Protein AF-A0A7X5Y394-F1 (afdb_monomer_lite)

Sequence (98 aa):
MRLSLPLFRKPAGAAPLLQWQAGADGTLDLINTGQRHAEVGRLVVSRAGRSPETLGRGFYLLAGTRRSIALAPLQGEITKVEAVTGEGQVKAVPKRHD

Radius of gyration: 14.31 Å; chains: 1; bounding box: 31×27×49 Å

pLDDT: mean 86.12, std 10.72, range [52.06, 96.94]

Secondary structure (DSSP, 8-state):
-----------TT----EEEEE-TTSEEEEEE-SSS-EEEEEEEEEETTSPPEEE---EEE-TT-EEEEEPSS--S-EEEEEEEETTEEEEEEEPP--

Structure (mmCIF, N/CA/C/O backbone):
data_AF-A0A7X5Y394-F1
#
_entry.id   AF-A0A7X5Y394-F1
#
loop_
_atom_site.group_PDB
_atom_site.id
_atom_site.type_symbol
_atom_site.label_atom_id
_atom_site.label_alt_id
_atom_site.label_comp_id
_atom_site.label_asym_id
_atom_site.label_entity_id
_atom_site.label_seq_id
_atom_site.pdbx_PDB_ins_code
_atom_site.Cartn_x
_atom_site.Cartn_y
_atom_site.Cartn_z
_atom_site.occupancy
_atom_site.B_iso_or_equiv
_atom_site.auth_seq_id
_atom_site.auth_comp_id
_atom_site.auth_asym_id
_atom_site.auth_atom_id
_atom_site.pdbx_PDB_model_num
ATOM 1 N N . MET A 1 1 ? -15.877 -6.555 -31.749 1.00 52.44 1 MET A N 1
ATOM 2 C CA . MET A 1 1 ? -15.470 -6.380 -30.336 1.00 52.44 1 MET A CA 1
ATOM 3 C C . MET A 1 1 ? -14.005 -5.964 -30.313 1.00 52.44 1 MET A C 1
ATOM 5 O O . MET A 1 1 ? -13.222 -6.579 -31.021 1.00 52.44 1 MET A O 1
ATOM 9 N N . ARG A 1 2 ? -13.645 -4.895 -29.592 1.00 63.75 2 ARG A N 1
ATOM 10 C CA . ARG A 1 2 ? -12.275 -4.356 -29.529 1.00 63.75 2 ARG A CA 1
ATOM 11 C C . ARG A 1 2 ? -11.813 -4.397 -28.074 1.00 63.75 2 ARG A C 1
ATOM 13 O O . ARG A 1 2 ? -12.459 -3.795 -27.223 1.00 63.75 2 ARG A O 1
ATOM 20 N N . LEU A 1 3 ? -10.744 -5.141 -27.805 1.00 61.59 3 LEU A N 1
ATOM 21 C CA . LEU A 1 3 ? -10.145 -5.288 -26.479 1.00 61.59 3 LEU A CA 1
ATOM 22 C C . LEU A 1 3 ? -8.885 -4.416 -26.416 1.00 61.59 3 LEU A C 1
ATOM 24 O O . LEU A 1 3 ? -8.003 -4.558 -27.259 1.00 61.59 3 LEU A O 1
ATOM 28 N N . SER A 1 4 ? -8.813 -3.515 -25.438 1.00 69.81 4 SER A N 1
ATOM 29 C CA . SER A 1 4 ? -7.627 -2.692 -25.174 1.00 69.81 4 SER A CA 1
ATOM 30 C C . SER A 1 4 ? -6.948 -3.203 -23.909 1.00 69.81 4 SER A C 1
ATOM 32 O O . SER A 1 4 ? -7.550 -3.166 -22.838 1.00 69.81 4 SER A O 1
ATOM 34 N N . LEU A 1 5 ? -5.704 -3.665 -24.032 1.00 71.81 5 LEU A N 1
ATOM 35 C CA . LEU A 1 5 ? -4.872 -4.104 -22.911 1.00 71.81 5 LEU A CA 1
ATOM 36 C C . LEU A 1 5 ? -3.664 -3.169 -22.770 1.00 71.81 5 LEU A C 1
ATOM 38 O O . LEU A 1 5 ? -2.983 -2.914 -23.766 1.00 71.81 5 LEU A O 1
ATOM 42 N N . PRO A 1 6 ? -3.377 -2.651 -21.565 1.00 65.75 6 PRO A N 1
ATOM 43 C CA . PRO A 1 6 ? -2.194 -1.836 -21.348 1.00 65.75 6 PRO A CA 1
ATOM 44 C C . PRO A 1 6 ? -0.928 -2.702 -21.423 1.00 65.75 6 PRO A C 1
ATOM 46 O O . PRO A 1 6 ? -0.800 -3.703 -20.721 1.00 65.75 6 PRO A O 1
ATOM 49 N N . LEU A 1 7 ? 0.022 -2.299 -22.269 1.00 70.62 7 LEU A N 1
ATOM 50 C CA . LEU A 1 7 ? 1.357 -2.890 -22.337 1.00 70.62 7 LEU A CA 1
ATOM 51 C C . LEU A 1 7 ? 2.336 -2.014 -21.561 1.00 70.62 7 LEU A C 1
ATOM 53 O O . LEU A 1 7 ? 2.497 -0.829 -21.852 1.00 70.62 7 LEU A O 1
ATOM 57 N N . PHE A 1 8 ? 3.026 -2.611 -20.597 1.00 73.19 8 PHE A N 1
ATOM 58 C CA . PHE A 1 8 ? 4.014 -1.922 -19.779 1.00 73.19 8 PHE A CA 1
ATOM 59 C C . PHE A 1 8 ? 5.403 -2.514 -20.021 1.00 73.19 8 PHE A C 1
ATOM 61 O O . PHE A 1 8 ? 5.590 -3.728 -19.941 1.00 73.19 8 PHE A O 1
ATOM 68 N N . ARG A 1 9 ? 6.403 -1.665 -20.279 1.00 72.62 9 ARG A N 1
ATOM 69 C CA . ARG A 1 9 ? 7.802 -2.109 -20.386 1.00 72.62 9 ARG A CA 1
ATOM 70 C C . ARG A 1 9 ? 8.372 -2.317 -18.978 1.00 72.62 9 ARG A C 1
ATOM 72 O O . ARG A 1 9 ? 8.276 -1.419 -18.146 1.00 72.62 9 ARG A O 1
ATOM 79 N N . LYS A 1 10 ? 8.962 -3.489 -18.717 1.00 68.62 10 LYS A N 1
ATOM 80 C CA . LYS A 1 10 ? 9.621 -3.845 -17.448 1.00 68.62 10 LYS A CA 1
ATOM 81 C C . LYS A 1 10 ? 11.138 -3.915 -17.665 1.00 68.62 10 LYS A C 1
ATOM 83 O O . LYS A 1 10 ? 11.604 -4.894 -18.245 1.00 68.62 10 LYS A O 1
ATOM 88 N N . PRO A 1 11 ? 11.915 -2.913 -17.221 1.00 72.19 11 PRO A N 1
ATOM 89 C CA . PRO A 1 11 ? 13.364 -3.050 -17.121 1.00 72.19 11 PRO A CA 1
ATOM 90 C C . PRO A 1 11 ? 13.722 -4.223 -16.197 1.00 72.19 11 PRO A C 1
ATOM 92 O O . PRO A 1 11 ? 13.007 -4.494 -15.226 1.00 72.19 11 PRO A O 1
ATOM 95 N N . ALA A 1 12 ? 14.815 -4.929 -16.485 1.00 73.56 12 ALA A N 1
ATOM 96 C CA . ALA A 1 12 ? 15.291 -6.002 -15.615 1.00 73.56 12 ALA A CA 1
ATOM 97 C C . ALA A 1 12 ? 15.554 -5.454 -14.199 1.00 73.56 12 ALA A C 1
ATOM 99 O O . ALA A 1 12 ? 16.154 -4.395 -14.044 1.00 73.56 12 ALA A O 1
ATOM 100 N N . GLY A 1 13 ? 15.056 -6.145 -13.170 1.00 75.06 13 GLY A N 1
ATOM 101 C CA . GLY A 1 13 ? 15.182 -5.717 -11.770 1.00 75.06 13 GLY A CA 1
ATOM 102 C C . GLY A 1 13 ? 14.199 -4.631 -11.307 1.00 75.06 13 GLY A C 1
ATOM 103 O O . GLY A 1 13 ? 14.169 -4.329 -10.117 1.00 75.06 13 GLY A O 1
ATOM 104 N N . ALA A 1 14 ? 13.354 -4.072 -12.184 1.00 81.12 14 ALA A N 1
ATOM 105 C CA . ALA A 1 14 ? 12.363 -3.077 -11.774 1.00 81.12 14 ALA A CA 1
ATOM 106 C C . ALA A 1 14 ? 11.270 -3.698 -10.882 1.00 81.12 14 ALA A C 1
ATOM 108 O O . ALA A 1 14 ? 10.560 -4.626 -11.290 1.00 81.12 14 ALA A O 1
ATOM 109 N N . ALA A 1 15 ? 11.101 -3.137 -9.685 1.00 83.94 15 ALA A N 1
ATOM 110 C CA . ALA A 1 15 ? 10.104 -3.541 -8.698 1.00 83.94 15 ALA A CA 1
ATOM 111 C C . ALA A 1 15 ? 9.220 -2.349 -8.285 1.00 83.94 15 ALA A C 1
ATOM 113 O O . ALA A 1 15 ? 9.674 -1.197 -8.334 1.00 83.94 15 ALA A O 1
ATOM 114 N N . PRO A 1 16 ? 7.955 -2.592 -7.895 1.00 89.88 16 PRO A N 1
ATOM 115 C CA . PRO A 1 16 ? 7.167 -1.573 -7.223 1.00 89.88 16 PRO A CA 1
ATOM 116 C C . PRO A 1 16 ? 7.777 -1.291 -5.847 1.00 89.88 16 PRO A C 1
ATOM 118 O O . PRO A 1 16 ? 8.224 -2.203 -5.152 1.00 89.88 16 PRO A O 1
ATOM 121 N N . LEU A 1 17 ? 7.759 -0.026 -5.442 1.00 93.88 17 LEU A N 1
ATOM 122 C CA . LEU A 1 17 ? 8.144 0.390 -4.099 1.00 93.88 17 LEU A CA 1
ATOM 123 C C . LEU A 1 17 ? 6.980 1.184 -3.536 1.00 93.88 17 LEU A C 1
ATOM 125 O O . LEU A 1 17 ? 6.676 2.272 -4.020 1.00 93.88 17 LEU A O 1
ATOM 129 N N . LEU A 1 18 ? 6.285 0.598 -2.566 1.00 95.69 18 LEU A N 1
ATOM 130 C CA . LEU A 1 18 ? 5.055 1.167 -2.041 1.00 95.69 18 LEU A CA 1
ATOM 131 C C . LEU A 1 18 ? 5.327 1.909 -0.740 1.00 95.69 18 LEU A C 1
ATOM 133 O O . LEU A 1 18 ? 5.941 1.376 0.185 1.00 95.69 18 LEU A O 1
ATOM 137 N N . GLN A 1 19 ? 4.822 3.129 -0.668 1.00 96.94 19 GLN A N 1
ATOM 138 C CA . GLN A 1 19 ? 4.768 3.929 0.539 1.00 96.94 19 GLN A CA 1
ATOM 139 C C . GLN A 1 19 ? 3.317 4.211 0.900 1.00 96.94 19 GLN A C 1
ATOM 141 O O . GLN A 1 19 ? 2.457 4.260 0.020 1.00 96.94 19 GLN A O 1
ATOM 146 N N . TRP A 1 20 ? 3.039 4.408 2.183 1.00 95.38 20 TRP A N 1
ATOM 147 C CA . TRP A 1 20 ? 1.708 4.771 2.641 1.00 95.38 20 TRP A CA 1
ATOM 148 C C . TRP A 1 20 ? 1.728 5.941 3.618 1.00 95.38 20 TRP A C 1
ATOM 150 O O . TRP A 1 20 ? 2.682 6.127 4.371 1.00 95.38 20 TRP A O 1
ATOM 160 N N . GLN A 1 21 ? 0.653 6.719 3.609 1.00 94.06 21 GLN A N 1
ATOM 161 C CA . GLN A 1 21 ? 0.411 7.805 4.549 1.00 94.06 21 GLN A CA 1
ATOM 162 C C . GLN A 1 21 ? -1.069 7.814 4.931 1.00 94.06 21 GLN A C 1
ATOM 164 O O . GLN A 1 21 ? -1.933 7.694 4.065 1.00 94.06 21 GLN A O 1
ATOM 169 N N . ALA A 1 22 ? -1.367 7.936 6.224 1.00 89.94 22 ALA A N 1
ATOM 170 C CA . ALA A 1 22 ? -2.734 8.169 6.672 1.00 89.94 22 ALA A CA 1
ATOM 171 C C . ALA A 1 22 ? -3.125 9.626 6.376 1.00 89.94 22 ALA A C 1
ATOM 173 O O . ALA A 1 22 ? -2.398 10.550 6.743 1.00 89.94 22 ALA A O 1
ATOM 174 N N . GLY A 1 23 ? -4.253 9.820 5.698 1.00 83.69 23 GLY A N 1
ATOM 175 C CA . GLY A 1 23 ? -4.879 11.121 5.500 1.00 83.69 23 GLY A CA 1
ATOM 176 C C . GLY A 1 23 ? -5.702 11.534 6.721 1.00 83.69 23 GLY A C 1
ATOM 177 O O . GLY A 1 23 ? -6.182 10.694 7.485 1.00 83.69 23 GLY A O 1
ATOM 178 N N . ALA A 1 24 ? -5.881 12.842 6.903 1.00 76.62 24 ALA A N 1
ATOM 179 C CA . ALA A 1 24 ? -6.638 13.405 8.025 1.00 76.62 24 ALA A CA 1
ATOM 180 C C . ALA A 1 24 ? -8.154 13.123 7.948 1.00 76.62 24 ALA A C 1
ATOM 182 O O . ALA A 1 24 ? -8.856 13.198 8.951 1.00 76.62 24 ALA A O 1
ATOM 183 N N . ASP A 1 25 ? -8.656 12.780 6.765 1.00 80.75 25 ASP A N 1
ATOM 184 C CA . ASP A 1 25 ? -10.065 12.567 6.423 1.00 80.75 25 ASP A CA 1
ATOM 185 C C . ASP A 1 25 ? -10.478 11.084 6.428 1.00 80.75 25 ASP A C 1
ATOM 187 O O . ASP A 1 25 ? -11.501 10.710 5.857 1.00 80.75 25 ASP A O 1
ATOM 191 N N . GLY A 1 26 ? -9.682 10.214 7.059 1.00 84.56 26 GLY A N 1
ATOM 192 C CA . GLY A 1 26 ? -9.944 8.775 7.031 1.00 84.56 26 GLY A CA 1
ATOM 193 C C . GLY A 1 26 ? -9.578 8.133 5.696 1.00 84.56 26 GLY A C 1
ATOM 194 O O . GLY A 1 26 ? -10.129 7.094 5.340 1.00 84.56 26 GLY A O 1
ATOM 195 N N . THR A 1 27 ? -8.649 8.722 4.947 1.00 89.81 27 THR A N 1
ATOM 196 C CA . THR A 1 27 ? -8.084 8.105 3.746 1.00 89.81 27 THR A CA 1
ATOM 197 C C . THR A 1 27 ? -6.723 7.466 4.020 1.00 89.81 27 THR A C 1
ATOM 199 O O . THR A 1 27 ? -6.025 7.780 4.984 1.00 89.81 27 THR A O 1
ATOM 202 N N . LEU A 1 28 ? -6.339 6.526 3.164 1.00 91.88 28 LEU A N 1
ATOM 203 C CA . LEU A 1 28 ? -4.998 5.977 3.056 1.00 91.88 28 LEU A CA 1
ATOM 204 C C . LEU A 1 28 ? -4.445 6.368 1.693 1.00 91.88 28 LEU A C 1
ATOM 206 O O . LEU A 1 28 ? -4.935 5.898 0.665 1.00 91.88 28 LEU A O 1
ATOM 210 N N . ASP A 1 29 ? -3.405 7.186 1.686 1.00 93.94 29 ASP A N 1
ATOM 211 C CA . ASP A 1 29 ? -2.651 7.475 0.480 1.00 93.94 29 ASP A CA 1
ATOM 212 C C . ASP A 1 29 ? -1.625 6.368 0.265 1.00 93.94 29 ASP A C 1
ATOM 214 O O . ASP A 1 29 ? -0.687 6.218 1.046 1.00 93.94 29 ASP A O 1
ATOM 218 N N . LEU A 1 30 ? -1.796 5.596 -0.806 1.00 95.25 30 LEU A N 1
ATOM 219 C CA . LEU A 1 30 ? -0.819 4.623 -1.277 1.00 95.25 30 LEU A CA 1
ATOM 220 C C . LEU A 1 30 ? -0.046 5.224 -2.451 1.00 95.25 30 LEU A C 1
ATOM 222 O O . LEU A 1 30 ? -0.629 5.648 -3.450 1.00 95.25 30 LEU A O 1
ATOM 226 N N . ILE A 1 31 ? 1.273 5.263 -2.332 1.00 96.19 31 ILE A N 1
ATOM 227 C CA . ILE A 1 31 ? 2.177 5.910 -3.280 1.00 96.19 31 ILE A CA 1
ATOM 228 C C . ILE A 1 31 ? 3.131 4.853 -3.809 1.00 96.19 31 ILE A C 1
ATOM 230 O O . ILE A 1 31 ? 3.681 4.072 -3.038 1.00 96.19 31 ILE A O 1
ATOM 234 N N . ASN A 1 32 ? 3.347 4.823 -5.118 1.00 95.50 32 ASN A N 1
ATOM 235 C CA . ASN A 1 32 ? 4.351 3.959 -5.718 1.00 95.50 32 ASN A CA 1
ATOM 236 C C . ASN A 1 32 ? 5.549 4.796 -6.154 1.00 95.50 32 ASN A C 1
ATOM 238 O O . ASN A 1 32 ? 5.510 5.447 -7.192 1.00 95.50 32 ASN A O 1
ATOM 242 N N . THR A 1 33 ? 6.614 4.774 -5.362 1.00 94.94 33 THR A N 1
ATOM 243 C CA . THR A 1 33 ? 7.885 5.451 -5.657 1.00 94.94 33 THR A CA 1
ATOM 244 C C . THR A 1 33 ? 8.856 4.559 -6.433 1.00 94.94 33 THR A C 1
ATOM 246 O O . THR A 1 33 ? 9.983 4.960 -6.713 1.00 94.94 33 THR A O 1
ATOM 249 N N . GLY A 1 34 ? 8.434 3.341 -6.781 1.00 91.06 34 GLY A N 1
ATOM 250 C CA . GLY A 1 34 ? 9.232 2.397 -7.551 1.00 91.06 34 GLY A CA 1
ATOM 251 C C . GLY A 1 34 ? 9.237 2.712 -9.041 1.00 91.06 34 GLY A C 1
ATOM 252 O O . GLY A 1 34 ? 8.557 3.612 -9.529 1.00 91.06 34 GLY A O 1
ATOM 253 N N . GLN A 1 35 ? 9.980 1.902 -9.789 1.00 88.31 35 GLN A N 1
ATOM 254 C CA . GLN A 1 35 ? 10.126 2.046 -11.244 1.00 88.31 35 GLN A CA 1
ATOM 255 C C . GLN A 1 35 ? 9.147 1.162 -12.030 1.00 88.31 35 GLN A C 1
ATOM 257 O O . GLN A 1 35 ? 9.259 1.012 -13.246 1.00 88.31 35 GLN A O 1
ATOM 262 N N . ARG A 1 36 ? 8.183 0.545 -11.339 1.00 88.50 36 ARG A N 1
ATOM 263 C CA . ARG A 1 36 ? 7.215 -0.375 -11.929 1.00 88.50 36 ARG A CA 1
ATOM 264 C C . ARG A 1 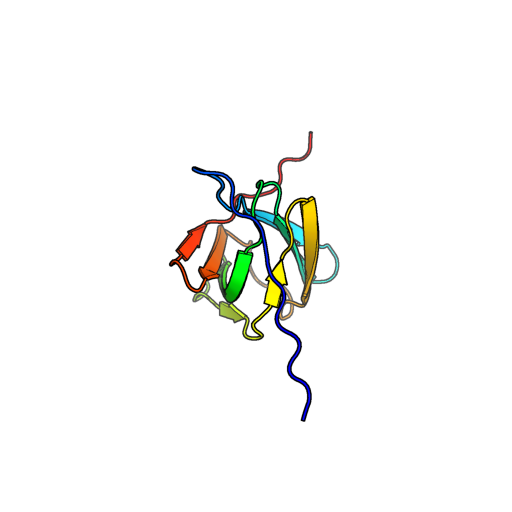36 ? 5.832 -0.163 -11.335 1.00 88.50 36 ARG A C 1
ATOM 266 O O . ARG A 1 36 ? 5.717 0.037 -10.134 1.00 88.50 36 ARG A O 1
ATOM 273 N N . HIS A 1 37 ? 4.790 -0.258 -12.160 1.00 90.50 37 HIS A N 1
ATOM 274 C CA . HIS A 1 37 ? 3.409 -0.277 -11.679 1.00 90.50 37 HIS A CA 1
ATOM 275 C C . HIS A 1 37 ? 3.143 -1.498 -10.782 1.00 90.50 37 HIS A C 1
ATOM 277 O O . HIS A 1 37 ? 3.733 -2.563 -10.968 1.00 90.50 37 HIS A O 1
ATOM 283 N N . ALA A 1 38 ? 2.216 -1.350 -9.843 1.00 91.62 38 ALA A N 1
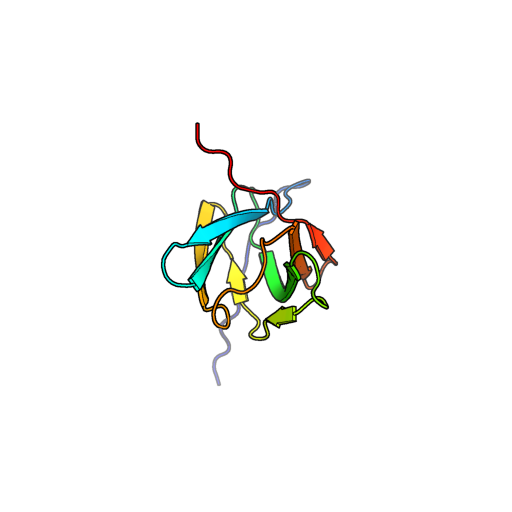ATOM 284 C CA . ALA A 1 38 ? 1.682 -2.449 -9.052 1.00 91.62 38 ALA A CA 1
ATOM 285 C C . ALA A 1 38 ? 0.237 -2.724 -9.478 1.00 91.62 38 ALA A C 1
ATOM 287 O O . ALA A 1 38 ? -0.595 -1.817 -9.454 1.00 91.62 38 ALA A O 1
ATOM 288 N N . GLU A 1 39 ? -0.061 -3.965 -9.858 1.00 92.88 39 GLU A N 1
ATOM 289 C CA . GLU A 1 39 ? -1.437 -4.451 -9.963 1.00 92.88 39 GLU A CA 1
ATOM 290 C C . GLU A 1 39 ? -1.887 -4.899 -8.574 1.00 92.88 39 GLU A C 1
ATOM 292 O O . GLU A 1 39 ? -1.595 -6.009 -8.135 1.00 92.88 39 GLU A O 1
ATOM 297 N N . VAL A 1 40 ? -2.529 -3.998 -7.841 1.00 93.62 40 VAL A N 1
ATOM 298 C CA . VAL A 1 40 ? -3.006 -4.247 -6.483 1.00 93.62 40 VAL A CA 1
ATOM 299 C C . VAL A 1 40 ? -4.357 -4.938 -6.582 1.00 93.62 40 VAL A C 1
ATOM 301 O O . VAL A 1 40 ? -5.337 -4.304 -6.945 1.00 93.62 40 VAL A O 1
ATOM 304 N N . GLY A 1 41 ? -4.438 -6.223 -6.247 1.00 93.81 41 GLY A N 1
ATOM 305 C CA . GLY A 1 41 ? -5.711 -6.947 -6.188 1.00 93.81 41 GLY A CA 1
ATOM 306 C C . GLY A 1 41 ? -6.514 -6.593 -4.935 1.00 93.81 41 GLY A C 1
ATOM 307 O O . GLY A 1 41 ? -7.717 -6.343 -5.001 1.00 93.81 41 GLY A O 1
ATOM 308 N N . ARG A 1 42 ? -5.832 -6.534 -3.786 1.00 93.75 42 ARG A N 1
ATOM 309 C CA . ARG A 1 42 ? -6.395 -6.098 -2.500 1.00 93.75 42 ARG A CA 1
ATOM 310 C C . ARG A 1 42 ? -5.321 -5.483 -1.613 1.00 93.75 42 ARG A C 1
ATOM 312 O O . ARG A 1 42 ? -4.142 -5.820 -1.743 1.00 93.75 42 ARG A O 1
ATOM 319 N N . LEU A 1 43 ? -5.746 -4.637 -0.683 1.00 94.19 43 LEU A N 1
ATOM 320 C CA . LEU A 1 43 ? -4.893 -4.142 0.393 1.00 94.19 43 LEU A CA 1
ATOM 321 C C . LEU A 1 43 ? -5.270 -4.822 1.699 1.00 94.19 43 LEU A C 1
ATOM 323 O O . LEU A 1 43 ? -6.450 -4.998 1.982 1.00 94.19 43 LEU A O 1
ATOM 327 N N . VAL A 1 44 ? -4.271 -5.173 2.493 1.00 94.75 44 VAL A N 1
ATOM 328 C CA . VAL A 1 44 ? -4.439 -5.625 3.871 1.00 94.75 44 VAL A CA 1
ATOM 329 C C . VAL A 1 44 ? -3.878 -4.538 4.775 1.00 94.75 44 VAL A C 1
ATOM 331 O O . VAL A 1 44 ? -2.707 -4.175 4.663 1.00 94.75 44 VAL A O 1
ATOM 334 N N . VAL A 1 45 ? -4.726 -3.994 5.642 1.00 93.50 45 VAL A N 1
ATOM 335 C CA . VAL A 1 45 ? -4.386 -2.913 6.568 1.00 93.50 45 VAL A CA 1
ATOM 336 C C . VAL A 1 45 ? -4.517 -3.439 7.989 1.00 93.50 45 VAL A C 1
ATOM 338 O O . VAL A 1 45 ? -5.603 -3.817 8.422 1.00 93.50 45 VAL A O 1
ATOM 341 N N . SER A 1 46 ? -3.411 -3.452 8.726 1.00 93.69 46 SER A N 1
ATOM 342 C CA . SER A 1 46 ? -3.403 -3.809 10.144 1.00 93.69 46 SER A CA 1
ATOM 343 C C . SER A 1 46 ? -3.404 -2.552 10.998 1.00 93.69 46 SER A C 1
ATOM 345 O O . SER A 1 46 ? -2.664 -1.604 10.720 1.00 93.69 46 SER A O 1
ATOM 347 N N . ARG A 1 47 ? -4.209 -2.566 12.062 1.00 91.00 47 ARG A N 1
ATOM 348 C CA . ARG A 1 47 ? -4.270 -1.495 13.060 1.00 91.00 47 ARG A CA 1
ATOM 349 C C . ARG A 1 47 ? -3.985 -2.044 14.456 1.00 91.00 47 ARG A C 1
ATOM 351 O O . ARG A 1 47 ? -4.265 -3.211 14.733 1.00 91.00 47 ARG A O 1
ATOM 358 N N . ALA A 1 48 ? -3.428 -1.214 15.332 1.00 90.56 48 ALA A N 1
ATOM 359 C CA . ALA A 1 48 ? -3.156 -1.590 16.717 1.00 90.56 48 ALA A CA 1
ATOM 360 C C . ALA A 1 48 ? -4.445 -2.044 17.431 1.00 90.56 48 ALA A C 1
ATOM 362 O O . ALA A 1 48 ? -5.468 -1.362 17.377 1.00 90.56 48 ALA A O 1
ATOM 363 N N . GLY A 1 49 ? -4.402 -3.214 18.079 1.00 87.81 49 GLY A N 1
ATOM 364 C CA . GLY A 1 49 ? -5.538 -3.768 18.829 1.00 87.81 49 GLY A CA 1
ATOM 365 C C . GLY A 1 49 ? -6.727 -4.236 17.976 1.00 87.81 49 GLY A C 1
ATOM 366 O O . GLY A 1 49 ? -7.816 -4.432 18.513 1.00 87.81 49 GLY A O 1
ATOM 367 N N . ARG A 1 50 ? -6.559 -4.400 16.656 1.00 87.12 50 ARG A N 1
ATOM 368 C CA . ARG A 1 50 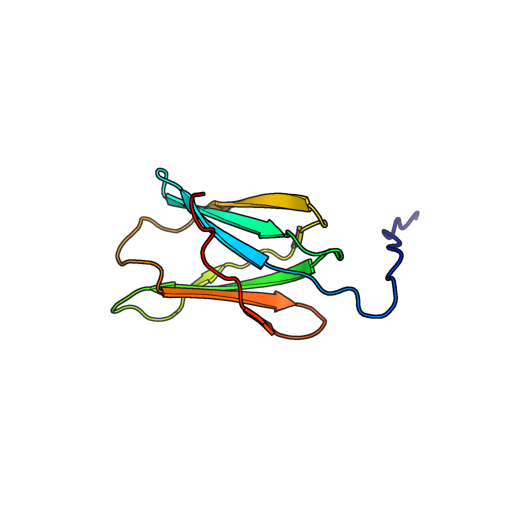? -7.630 -4.797 15.727 1.00 87.12 50 ARG A CA 1
ATOM 369 C C . ARG A 1 50 ? -7.189 -5.932 14.805 1.00 87.12 50 ARG A C 1
ATOM 371 O O . ARG A 1 50 ? -6.008 -6.090 14.503 1.00 87.12 50 ARG A O 1
ATOM 378 N N . SER A 1 51 ? -8.162 -6.692 14.310 1.00 89.25 51 SER A N 1
ATOM 379 C CA . SER A 1 51 ? -7.940 -7.642 13.220 1.00 89.25 51 SER A CA 1
ATOM 380 C C . SER A 1 51 ? -7.602 -6.902 11.917 1.00 89.25 51 SER A C 1
ATOM 382 O O . SER A 1 51 ? -8.147 -5.819 11.686 1.00 89.25 51 SER A O 1
ATOM 384 N N . PRO A 1 52 ? -6.735 -7.464 11.055 1.00 91.19 52 PRO A N 1
ATOM 385 C CA . PRO A 1 52 ? -6.441 -6.879 9.753 1.00 91.19 52 PRO A CA 1
ATOM 386 C C . PRO A 1 52 ? -7.697 -6.728 8.891 1.00 91.19 52 PRO A C 1
ATOM 388 O O . PRO A 1 52 ? -8.500 -7.652 8.766 1.00 91.19 52 PRO A O 1
ATOM 391 N N . GLU A 1 53 ? -7.837 -5.568 8.264 1.00 91.12 53 GLU A N 1
ATOM 392 C CA . GLU A 1 53 ? -8.914 -5.249 7.334 1.00 91.12 53 GLU A CA 1
ATOM 393 C C . GLU A 1 53 ? -8.438 -5.484 5.898 1.00 91.12 53 GLU A C 1
ATOM 395 O O . GLU A 1 53 ? -7.332 -5.089 5.529 1.00 91.12 53 GLU A O 1
ATOM 400 N N . THR A 1 54 ? -9.271 -6.116 5.069 1.00 91.62 54 THR A N 1
ATOM 401 C CA . THR A 1 54 ? -9.005 -6.243 3.632 1.00 91.62 54 THR A CA 1
ATOM 402 C C . THR A 1 54 ? -9.823 -5.215 2.862 1.00 91.62 54 THR A C 1
ATOM 404 O O . THR A 1 54 ? -11.049 -5.281 2.856 1.00 91.62 54 THR A O 1
ATOM 407 N N . LEU A 1 55 ? -9.151 -4.308 2.156 1.00 89.00 55 LEU A N 1
ATOM 408 C CA . LEU A 1 55 ? -9.784 -3.326 1.280 1.00 89.00 55 LEU A CA 1
ATOM 409 C C . LEU A 1 55 ? -9.806 -3.874 -0.147 1.00 89.00 55 LEU A C 1
ATOM 411 O O . LEU A 1 55 ? -8.764 -4.196 -0.730 1.00 89.00 55 LEU A O 1
ATOM 415 N N . GLY A 1 56 ? -11.013 -4.010 -0.689 1.00 70.06 56 GLY A N 1
ATOM 416 C CA . GLY A 1 56 ? -11.268 -4.775 -1.903 1.00 70.06 56 GLY A CA 1
ATOM 417 C C . GLY A 1 56 ? -11.858 -3.937 -3.023 1.00 70.06 56 GLY A C 1
ATOM 418 O O . GLY A 1 56 ? -13.075 -3.858 -3.146 1.00 70.06 56 GLY A O 1
ATOM 419 N N . ARG A 1 57 ? -10.989 -3.384 -3.871 1.00 78.75 57 ARG A N 1
ATOM 420 C CA . ARG A 1 57 ? -11.213 -3.195 -5.313 1.00 78.75 57 ARG A CA 1
ATOM 421 C C . ARG A 1 57 ? -9.845 -3.252 -5.975 1.00 78.75 57 ARG A C 1
ATOM 423 O O . ARG A 1 57 ? -8.972 -2.484 -5.584 1.00 78.75 57 ARG A O 1
ATOM 430 N N . GLY A 1 58 ? -9.660 -4.151 -6.937 1.00 87.81 58 GLY A N 1
ATOM 431 C CA . GLY A 1 58 ? -8.400 -4.242 -7.664 1.00 87.81 58 GLY A CA 1
ATOM 432 C C . GLY A 1 58 ? -8.105 -2.946 -8.423 1.00 87.81 58 GLY A C 1
ATOM 433 O O . GLY A 1 58 ? -9.019 -2.324 -8.972 1.00 87.81 58 GLY A O 1
ATOM 434 N N . PHE A 1 59 ? -6.849 -2.511 -8.448 1.00 91.62 59 PHE A N 1
ATOM 435 C CA . PHE A 1 59 ? -6.423 -1.350 -9.215 1.00 91.62 59 PHE A CA 1
ATOM 436 C C . PHE A 1 59 ? -4.959 -1.394 -9.637 1.00 91.62 59 PHE A C 1
ATOM 438 O O . PHE A 1 59 ? -4.113 -1.993 -8.981 1.00 91.62 59 PHE A O 1
ATOM 445 N N . TYR A 1 60 ? -4.644 -0.647 -10.693 1.00 91.62 60 TYR A N 1
ATOM 446 C CA . TYR A 1 60 ? -3.269 -0.320 -11.041 1.00 91.62 60 TYR A CA 1
ATOM 447 C C . TYR A 1 60 ? -2.808 0.935 -10.302 1.00 91.62 60 TYR A C 1
ATOM 449 O O . TYR A 1 60 ? -3.493 1.962 -10.306 1.00 91.62 60 TYR A O 1
ATOM 457 N N . LEU A 1 61 ? -1.630 0.851 -9.688 1.00 93.06 61 LEU A N 1
ATOM 458 C CA . LEU A 1 61 ? -0.893 1.990 -9.153 1.00 93.06 61 LEU A CA 1
ATOM 459 C C . LEU A 1 61 ? 0.376 2.180 -9.977 1.00 93.06 61 LEU A C 1
ATOM 461 O O . LEU A 1 61 ? 1.327 1.401 -9.868 1.00 93.06 61 LEU A O 1
ATOM 465 N N . LEU A 1 62 ? 0.374 3.196 -10.835 1.00 92.62 62 LEU A N 1
ATOM 466 C CA . LEU A 1 62 ? 1.480 3.468 -11.748 1.00 92.62 62 LEU A CA 1
ATOM 467 C C . LEU A 1 62 ? 2.718 3.946 -10.978 1.00 92.62 62 LEU A C 1
ATOM 469 O O . LEU A 1 62 ? 2.603 4.526 -9.897 1.00 92.62 62 LEU A O 1
ATOM 473 N N . ALA A 1 63 ? 3.898 3.714 -11.549 1.00 91.19 63 ALA A N 1
ATOM 474 C CA . ALA A 1 63 ? 5.149 4.255 -11.022 1.00 91.19 63 ALA A CA 1
ATOM 475 C C . ALA A 1 63 ? 5.073 5.790 -10.917 1.00 91.19 63 ALA A C 1
ATOM 477 O O . ALA A 1 63 ? 4.579 6.450 -11.830 1.00 91.19 63 ALA A O 1
ATOM 478 N N . GLY A 1 64 ? 5.528 6.344 -9.795 1.00 91.81 64 GLY A N 1
ATOM 479 C CA . GLY A 1 64 ? 5.501 7.779 -9.500 1.00 91.81 64 GLY A CA 1
ATOM 480 C C . GLY A 1 64 ? 4.128 8.347 -9.128 1.00 91.81 64 GLY A C 1
ATOM 481 O O . GLY A 1 64 ? 4.010 9.555 -8.941 1.00 91.81 64 GLY A O 1
ATOM 482 N N . THR A 1 65 ? 3.082 7.520 -9.022 1.00 94.75 65 THR A N 1
ATOM 483 C CA . THR A 1 65 ? 1.715 8.001 -8.753 1.00 94.75 65 THR A CA 1
ATOM 484 C C . THR A 1 65 ? 1.228 7.674 -7.346 1.00 94.75 65 THR A C 1
ATOM 486 O O . THR A 1 65 ? 1.770 6.812 -6.647 1.00 94.75 65 THR A O 1
ATOM 489 N N . ARG A 1 66 ? 0.169 8.382 -6.944 1.00 95.12 66 ARG A N 1
ATOM 490 C CA . ARG A 1 66 ? -0.546 8.222 -5.679 1.00 95.12 66 ARG A CA 1
ATOM 491 C C . ARG A 1 66 ? -1.986 7.804 -5.944 1.00 95.12 66 ARG A C 1
ATOM 493 O O . ARG A 1 66 ? -2.609 8.293 -6.885 1.00 95.12 66 ARG A O 1
ATOM 500 N N . ARG A 1 67 ? -2.533 6.973 -5.061 1.00 93.81 67 ARG A N 1
ATOM 501 C CA . ARG A 1 67 ? -3.960 6.680 -4.988 1.00 93.81 67 ARG A CA 1
ATOM 502 C C . ARG A 1 67 ? -4.453 6.796 -3.553 1.00 93.81 67 ARG A C 1
ATOM 504 O O . ARG A 1 67 ? -3.898 6.159 -2.665 1.00 93.81 67 ARG A O 1
ATOM 511 N N . SER A 1 68 ? -5.524 7.554 -3.369 1.00 93.06 68 SER A N 1
ATOM 512 C CA . SER A 1 68 ? -6.213 7.686 -2.088 1.00 93.06 68 SER A CA 1
ATOM 513 C C . SER A 1 68 ? -7.304 6.622 -1.985 1.00 93.06 68 SER A C 1
ATOM 515 O O . SER A 1 68 ? -8.098 6.436 -2.912 1.00 93.06 68 SER A O 1
ATOM 517 N N . ILE A 1 69 ? -7.321 5.890 -0.877 1.00 91.38 69 ILE A N 1
ATOM 518 C CA . ILE A 1 69 ? -8.316 4.861 -0.572 1.00 91.38 69 ILE A CA 1
ATOM 519 C C . ILE A 1 69 ? -9.080 5.296 0.673 1.00 91.38 69 ILE A C 1
ATOM 521 O O . ILE A 1 69 ? -8.469 5.563 1.700 1.00 91.38 69 ILE A O 1
ATOM 525 N N . ALA A 1 70 ? -10.407 5.349 0.600 1.00 89.06 70 ALA A N 1
ATOM 526 C CA . ALA A 1 70 ? -11.224 5.590 1.783 1.00 89.06 70 ALA A CA 1
ATOM 527 C C . ALA A 1 70 ? -11.101 4.409 2.756 1.00 89.06 70 ALA A C 1
ATOM 529 O O . ALA A 1 70 ? -11.234 3.250 2.353 1.00 89.06 70 ALA A O 1
ATOM 530 N N . LEU A 1 71 ? -10.855 4.707 4.026 1.00 85.38 71 LEU A N 1
ATOM 531 C CA . LEU A 1 71 ? -10.906 3.747 5.117 1.00 85.38 71 LEU A CA 1
ATOM 532 C C . LEU A 1 71 ? -12.235 3.895 5.857 1.00 85.38 71 LEU A C 1
ATOM 534 O O . LEU A 1 71 ? -12.806 4.984 5.928 1.00 85.38 71 LEU A O 1
ATOM 538 N N . ALA A 1 72 ? -12.714 2.806 6.458 1.00 79.00 72 ALA A N 1
ATOM 539 C CA . ALA A 1 72 ? -13.745 2.923 7.480 1.00 79.00 72 ALA A CA 1
ATOM 540 C C . ALA A 1 72 ? -13.248 3.839 8.626 1.00 79.00 72 ALA A C 1
ATOM 542 O O . ALA A 1 72 ? -12.036 3.879 8.879 1.00 79.00 72 ALA A O 1
ATOM 543 N N . PRO A 1 73 ? -14.154 4.565 9.315 1.00 69.88 73 PRO A N 1
ATOM 544 C CA . PRO A 1 73 ? -13.803 5.528 10.355 1.00 69.88 73 PRO A CA 1
ATOM 545 C C . PRO A 1 73 ? -12.744 5.002 11.330 1.00 69.88 73 PRO A C 1
ATOM 547 O O . PRO A 1 73 ? -12.839 3.889 11.854 1.00 69.88 73 PRO A O 1
ATOM 550 N N . LEU A 1 74 ? -11.716 5.826 11.531 1.00 61.19 74 LEU A N 1
ATOM 551 C CA . LEU A 1 74 ? -10.458 5.470 12.175 1.00 61.19 74 LEU A CA 1
ATOM 552 C C . LEU A 1 74 ? -10.664 5.122 13.654 1.00 61.19 74 LEU A C 1
ATOM 554 O O . LEU A 1 74 ? -10.900 5.993 14.487 1.00 61.19 74 LEU A O 1
ATOM 558 N N . GLN A 1 75 ? -10.487 3.850 13.999 1.00 72.12 75 GLN A N 1
ATOM 559 C CA . GLN A 1 75 ? -10.093 3.467 15.351 1.00 72.12 75 GLN A CA 1
ATOM 560 C C . GLN A 1 75 ? -8.807 2.646 15.282 1.00 72.12 75 GLN A C 1
ATOM 562 O O . GLN A 1 75 ? -8.763 1.596 14.636 1.00 72.12 75 GLN A O 1
ATOM 567 N N . GLY A 1 76 ? -7.777 3.130 15.975 1.00 76.06 76 GLY A N 1
ATOM 568 C CA . GLY A 1 76 ? -6.460 2.502 16.050 1.00 76.06 76 GLY A CA 1
ATOM 569 C C . GLY A 1 76 ? -5.476 3.006 14.993 1.00 76.06 76 GLY A C 1
ATOM 570 O O . GLY A 1 76 ? -5.833 3.274 13.846 1.00 76.06 76 GLY A O 1
ATOM 571 N N . GLU A 1 77 ? -4.216 3.118 15.401 1.00 88.12 77 GLU A N 1
ATOM 572 C CA . GLU A 1 77 ? -3.090 3.486 14.543 1.00 88.12 77 GLU A CA 1
ATOM 573 C C . GLU A 1 77 ? -2.812 2.385 13.510 1.00 88.12 77 GLU A C 1
ATOM 575 O O . GLU A 1 77 ? -2.823 1.198 13.847 1.00 88.12 77 GLU A O 1
ATOM 580 N N . ILE A 1 78 ? -2.559 2.765 12.254 1.00 90.81 78 ILE A N 1
ATOM 581 C CA . ILE A 1 78 ? -2.149 1.826 11.204 1.00 90.81 78 ILE A CA 1
ATOM 582 C C . ILE A 1 78 ? -0.715 1.376 11.483 1.00 90.81 78 ILE A C 1
ATOM 584 O O . ILE A 1 78 ? 0.210 2.179 11.463 1.00 90.81 78 ILE A O 1
ATOM 588 N N . THR A 1 79 ? -0.520 0.077 11.690 1.00 92.75 79 THR A N 1
ATOM 589 C CA . THR A 1 79 ? 0.797 -0.510 11.981 1.00 92.75 79 THR A CA 1
ATOM 590 C C . THR A 1 79 ? 1.418 -1.187 10.763 1.00 92.75 79 THR A C 1
ATOM 592 O O . THR A 1 79 ? 2.636 -1.359 10.691 1.00 92.75 79 THR A O 1
ATOM 595 N N . LYS A 1 80 ? 0.595 -1.595 9.789 1.00 94.44 80 LYS A N 1
ATOM 596 C CA . LYS A 1 80 ? 1.049 -2.318 8.598 1.00 94.44 80 LYS A CA 1
ATOM 597 C C . LYS A 1 80 ? 0.100 -2.101 7.426 1.00 94.44 80 LYS A C 1
ATOM 599 O O . LYS A 1 80 ? -1.116 -2.141 7.599 1.00 94.44 80 LYS A O 1
ATOM 604 N N . VAL A 1 81 ? 0.668 -1.960 6.231 1.00 95.00 81 VAL A N 1
ATOM 605 C CA . VAL A 1 81 ? -0.065 -1.967 4.961 1.00 95.00 81 VAL A CA 1
ATOM 606 C C . VAL A 1 81 ? 0.633 -2.926 4.001 1.00 95.00 81 VAL A C 1
ATOM 608 O O . VAL A 1 81 ? 1.843 -2.831 3.782 1.00 95.00 81 VAL A O 1
ATOM 611 N N . GLU A 1 82 ? -0.125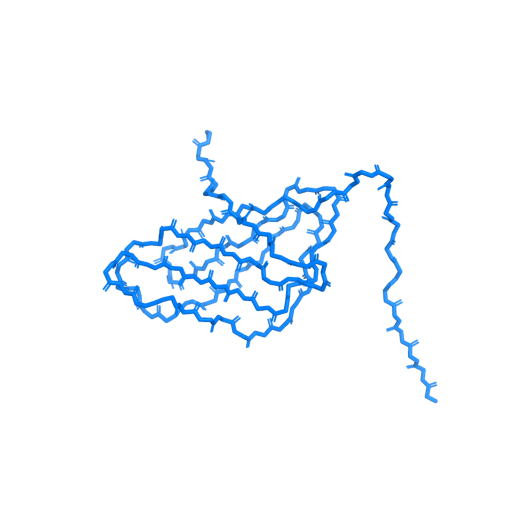 -3.854 3.426 1.00 96.12 82 GLU A N 1
ATOM 612 C CA . GLU A 1 82 ? 0.360 -4.827 2.446 1.00 96.12 82 GLU A CA 1
ATOM 613 C C . GLU A 1 82 ? -0.524 -4.817 1.205 1.00 96.12 82 GLU A C 1
ATOM 615 O O . GLU A 1 82 ? -1.747 -4.900 1.297 1.00 96.12 82 GLU A O 1
ATOM 620 N N . ALA A 1 83 ? 0.098 -4.746 0.033 1.00 95.31 83 ALA A N 1
ATOM 621 C CA . ALA A 1 83 ? -0.578 -4.930 -1.238 1.00 95.31 83 ALA A CA 1
ATOM 622 C C . ALA A 1 83 ? -0.420 -6.376 -1.695 1.00 95.31 83 ALA A C 1
ATOM 624 O O . ALA A 1 83 ? 0.694 -6.867 -1.863 1.00 95.31 83 ALA A O 1
ATOM 625 N N . VAL A 1 84 ? -1.538 -7.057 -1.925 1.00 94.62 84 VAL A N 1
ATOM 626 C CA . VAL A 1 84 ? -1.539 -8.359 -2.590 1.00 94.62 84 VAL A CA 1
ATOM 627 C C . VAL A 1 84 ? -1.640 -8.101 -4.085 1.00 94.62 84 VAL A C 1
ATOM 629 O O . VAL A 1 84 ? -2.637 -7.547 -4.551 1.00 94.62 84 VAL A O 1
ATOM 632 N N . THR A 1 85 ? -0.604 -8.483 -4.821 1.00 90.50 85 THR A N 1
ATOM 633 C CA . THR A 1 85 ? -0.490 -8.299 -6.271 1.00 90.50 85 THR A CA 1
ATOM 634 C C . THR A 1 85 ? -0.486 -9.642 -6.992 1.00 90.50 85 THR A C 1
ATOM 636 O O . THR A 1 85 ? -0.325 -10.685 -6.356 1.00 90.50 85 THR A O 1
ATOM 639 N N . GLY A 1 86 ? -0.605 -9.628 -8.323 1.00 83.69 86 GLY A N 1
ATOM 640 C CA . GLY A 1 86 ? -0.458 -10.840 -9.140 1.00 83.69 86 GLY A CA 1
ATOM 641 C C . GLY A 1 86 ? 0.912 -11.525 -9.013 1.00 83.69 86 GLY A C 1
ATOM 642 O O . GLY A 1 86 ? 1.031 -12.707 -9.311 1.00 83.69 86 GLY A O 1
ATOM 643 N N . GLU A 1 87 ? 1.937 -10.815 -8.531 1.00 84.25 87 GLU A N 1
ATOM 644 C CA . GLU A 1 87 ? 3.291 -11.352 -8.328 1.00 84.25 87 GLU A CA 1
ATOM 645 C C . GLU A 1 87 ? 3.587 -11.737 -6.872 1.00 84.25 87 GLU A C 1
ATOM 647 O O . GLU A 1 87 ? 4.690 -12.182 -6.561 1.00 84.25 87 GLU A O 1
ATOM 652 N N . GLY A 1 88 ? 2.619 -11.559 -5.970 1.00 89.25 88 GLY A N 1
ATOM 653 C CA . GLY A 1 88 ? 2.771 -11.814 -4.540 1.00 89.25 88 GLY A CA 1
ATOM 654 C C . GLY A 1 88 ? 2.507 -10.583 -3.677 1.00 89.25 88 GLY A C 1
ATOM 655 O O . GLY A 1 88 ? 1.894 -9.603 -4.109 1.00 89.25 88 GLY A O 1
ATOM 656 N N . GLN A 1 89 ? 2.931 -10.652 -2.417 1.00 92.94 89 GLN A N 1
ATOM 657 C CA . GLN A 1 89 ? 2.697 -9.592 -1.438 1.00 92.94 89 GLN A CA 1
ATOM 658 C C . GLN A 1 89 ? 3.827 -8.564 -1.445 1.00 92.94 89 GLN A C 1
ATOM 660 O O . GLN A 1 89 ? 5.002 -8.912 -1.366 1.00 92.94 89 GLN A O 1
ATOM 665 N N . VAL A 1 90 ? 3.457 -7.286 -1.486 1.00 94.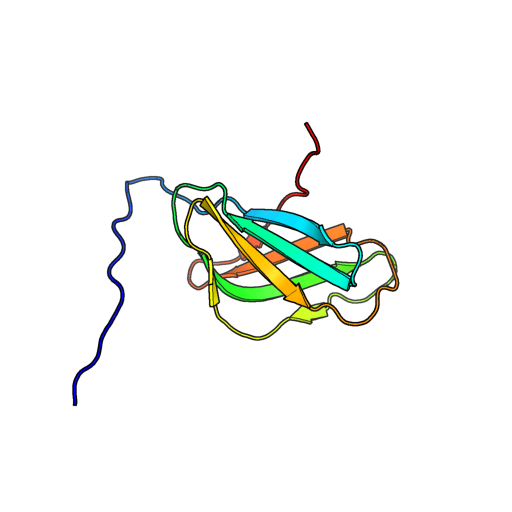19 90 VAL A N 1
ATOM 666 C CA . VAL A 1 90 ? 4.374 -6.150 -1.399 1.00 94.19 90 VAL A CA 1
ATOM 667 C C . VAL A 1 90 ? 4.056 -5.373 -0.128 1.00 94.19 90 VAL A C 1
ATOM 669 O O . VAL A 1 90 ? 2.964 -4.822 0.023 1.00 94.19 90 VAL A O 1
ATOM 672 N N . LYS A 1 91 ? 5.013 -5.319 0.800 1.00 95.88 91 LYS A N 1
ATOM 673 C CA . LYS A 1 91 ? 4.891 -4.519 2.022 1.00 95.88 91 LYS A CA 1
ATOM 674 C C . LYS A 1 91 ? 5.081 -3.043 1.683 1.00 95.88 91 LYS A C 1
ATOM 676 O O . LYS A 1 91 ? 6.109 -2.674 1.120 1.00 95.88 91 LYS A O 1
ATOM 681 N N . ALA A 1 92 ? 4.116 -2.206 2.055 1.00 95.50 92 ALA A N 1
ATOM 682 C CA . ALA A 1 92 ? 4.260 -0.763 1.950 1.00 95.50 92 ALA A CA 1
ATOM 683 C C . ALA A 1 92 ? 4.910 -0.202 3.223 1.00 95.50 92 ALA A C 1
ATOM 685 O O . ALA A 1 92 ? 4.597 -0.627 4.340 1.00 95.50 92 ALA A O 1
ATOM 686 N N . VAL A 1 93 ? 5.811 0.765 3.064 1.00 96.00 93 VAL A N 1
ATOM 687 C CA . VAL A 1 93 ? 6.486 1.436 4.187 1.00 96.00 93 VAL A CA 1
ATOM 688 C C . VAL A 1 93 ? 5.825 2.783 4.498 1.00 96.00 93 VAL A C 1
ATOM 690 O O . VAL A 1 93 ? 5.305 3.414 3.581 1.00 96.00 93 VAL A O 1
ATOM 693 N N . PRO A 1 94 ? 5.821 3.262 5.752 1.00 94.25 94 PRO A N 1
ATOM 694 C CA . PRO A 1 94 ? 5.323 4.603 6.045 1.00 94.25 94 P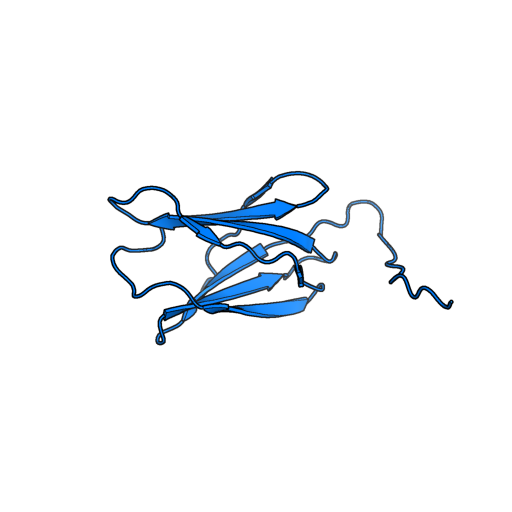RO A CA 1
ATOM 695 C C . PRO A 1 94 ? 6.109 5.657 5.254 1.00 94.25 94 PRO A C 1
ATOM 697 O O . PRO A 1 94 ? 7.340 5.583 5.172 1.00 94.25 94 PRO A O 1
ATOM 700 N N . LYS A 1 95 ? 5.416 6.640 4.676 1.00 91.56 95 LYS A N 1
ATOM 701 C CA . LYS A 1 95 ? 6.050 7.803 4.052 1.00 91.56 95 LYS A CA 1
ATOM 702 C C . LYS A 1 95 ? 6.710 8.638 5.150 1.00 91.56 95 LYS A C 1
ATOM 704 O O . LYS A 1 95 ? 6.040 9.061 6.090 1.00 91.56 95 LYS A O 1
ATOM 709 N N . ARG A 1 96 ? 8.017 8.872 5.040 1.00 80.31 96 ARG A N 1
ATOM 710 C CA . ARG A 1 96 ? 8.725 9.794 5.935 1.00 80.31 96 ARG A CA 1
ATOM 711 C C . ARG A 1 96 ? 8.423 11.232 5.504 1.00 80.31 96 ARG A C 1
ATOM 713 O O . ARG A 1 96 ? 8.365 11.512 4.309 1.00 80.31 96 ARG A O 1
ATOM 720 N N . HIS A 1 97 ? 8.159 12.099 6.476 1.00 58.72 97 HIS A N 1
ATOM 721 C CA . HIS A 1 97 ? 8.203 13.541 6.263 1.00 58.72 97 HIS A CA 1
ATOM 722 C C . HIS A 1 97 ? 9.679 13.935 6.298 1.00 58.72 97 HIS A C 1
ATOM 724 O O . HIS A 1 97 ? 10.288 13.855 7.364 1.00 58.72 97 HIS A O 1
ATOM 730 N N . ASP A 1 98 ? 10.232 14.259 5.134 1.00 52.06 98 ASP A N 1
ATOM 731 C CA . ASP A 1 98 ? 11.490 15.000 5.028 1.00 52.06 98 ASP A CA 1
ATOM 732 C C . ASP A 1 98 ? 11.206 16.505 5.156 1.00 52.06 98 ASP A C 1
ATOM 734 O O . ASP A 1 98 ? 10.112 16.935 4.703 1.00 52.06 98 ASP A O 1
#

Foldseek 3Di:
DDDDDDDDDDDPPWDWAWEWDQDPQQKIKIFTQTPAKFFFQWKWWDFPPDDIDIGGDTDIHGHGDIDIGHHDPDDGDTPWMWGQGPVGIDTHHYDDDD

Organism: NCBI:txid298708